Protein AF-A0A9P8G615-F1 (afdb_monomer_lite)

Foldseek 3Di:
DDDPPPDDDDVPPHDPVVVQEADPDFQWEWDWDQDPNDTDIDIDGDPDDDDPPDGGHYHPLDDDPDPPPWDQDDPVDPPRPRTSHHDDPPPDDDDDDDDDDDDDDDDDDDDDDDPVVVVLVVLLVVLQEEQPDAADPPPDADPPPVNRVSNVVNVVSVVVQVVCCVVVNDPPPDHHHYD

Secondary structure (DSSP, 8-state):
-EEETTEE---SS--GGGG-EE-SS-SEEEEEEEETTEEEEEEEE-SS---TTPPPEE------SSSS---B-----TT--SB--PPP--------------------------HHHHHHHHHHHHHTSBPSSPPPPTT---SSHHHHHHHHHHHHHHHHHHHHHHTTSS-TT--PBP-

Sequence (179 aa):
MDFDRGMILDATKGSIARFVNHSFEPNCKMLKRFVKGQPRMALFAGDYDILTGQELTYDYNFSPYSTKDVQEYRCGSSNCRGILDPRLKDNKKPVDKTGKGRVAHDKKRKVGGPASTALAAKVVKELSQKRKVPPMPKGWVYVDKGMEKIRIEEARKDKEIAWLQKEGVLPATFRSKQP

pLDDT: mean 73.15, std 19.36, range [26.92, 93.06]

Organism: Aureobasidium melanogenum (NCBI:txid46634)

Radius of gyration: 25.21 Å; chains: 1; bounding box: 59×66×44 Å

InterPro domains:
  IPR001214 SET domain [PF00856] (9-61)
  IPR001214 SET domain [PS50280] (1-61)
  IPR046341 SET domain superfamily [G3DSA:2.170.270.10] (1-106)
  IPR046341 SET domain superfamily [SSF82199] (1-84)
  IPR050777 SET2 Histone-Lysine N-Methyltransferase [PTHR22884] (1-121)

Structure (mmCIF, N/CA/C/O backbone):
data_AF-A0A9P8G615-F1
#
_entry.id   AF-A0A9P8G615-F1
#
loop_
_atom_site.group_PDB
_atom_site.id
_atom_site.type_symbol
_atom_site.label_atom_id
_atom_site.label_alt_id
_atom_site.label_comp_id
_atom_site.label_asym_id
_atom_site.label_entity_id
_atom_site.label_seq_id
_atom_site.pdbx_PDB_ins_code
_atom_site.Cartn_x
_atom_site.Cartn_y
_atom_site.Cartn_z
_atom_site.occupancy
_atom_site.B_iso_or_equiv
_atom_site.auth_seq_id
_atom_site.auth_comp_id
_atom_site.auth_asym_id
_atom_site.auth_atom_id
_atom_site.pdbx_PDB_model_num
ATOM 1 N N . MET A 1 1 ? 1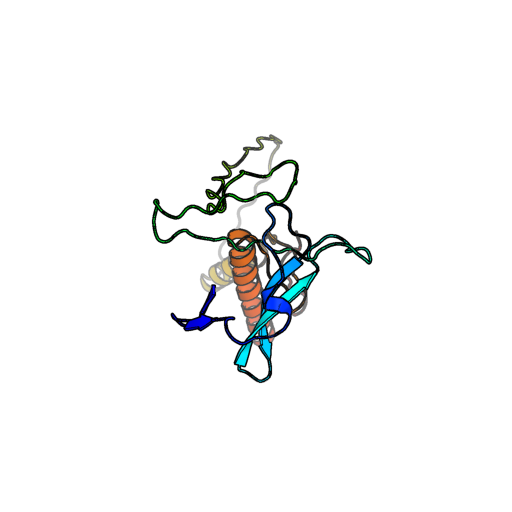4.608 -0.118 3.316 1.00 75.50 1 MET A N 1
ATOM 2 C CA . MET A 1 1 ? 13.386 0.659 2.995 1.00 75.50 1 MET A CA 1
ATOM 3 C C . MET A 1 1 ? 13.115 1.630 4.130 1.00 75.50 1 MET A C 1
ATOM 5 O O . MET A 1 1 ? 13.012 1.181 5.267 1.00 75.50 1 MET A O 1
ATOM 9 N N . ASP A 1 2 ? 13.012 2.928 3.847 1.00 80.56 2 ASP A N 1
ATOM 10 C CA . ASP A 1 2 ? 12.691 3.925 4.875 1.00 80.56 2 ASP A CA 1
ATOM 11 C C . ASP A 1 2 ? 11.272 3.723 5.408 1.00 80.56 2 ASP A C 1
ATOM 13 O O . ASP A 1 2 ? 10.338 3.479 4.640 1.00 80.56 2 ASP A O 1
ATOM 17 N N . PHE A 1 3 ? 11.100 3.807 6.728 1.00 80.94 3 PHE A N 1
ATOM 18 C CA . PHE A 1 3 ? 9.835 3.450 7.363 1.00 80.94 3 PHE A CA 1
ATOM 19 C C . PHE A 1 3 ? 9.231 4.558 8.224 1.00 80.94 3 PHE A C 1
ATOM 21 O O . PHE A 1 3 ? 8.130 5.037 7.935 1.00 80.94 3 PHE A O 1
ATOM 28 N N . ASP A 1 4 ? 9.905 4.950 9.306 1.00 81.44 4 ASP A N 1
ATOM 29 C CA . ASP A 1 4 ? 9.423 6.015 10.189 1.00 81.44 4 ASP A CA 1
ATOM 30 C C . ASP A 1 4 ? 10.520 6.540 11.112 1.00 81.44 4 ASP A C 1
ATOM 32 O O . ASP A 1 4 ? 11.244 5.743 11.694 1.00 81.44 4 ASP A O 1
ATOM 36 N N . ARG A 1 5 ? 10.608 7.862 11.304 1.00 81.94 5 ARG A N 1
ATOM 37 C CA . ARG A 1 5 ? 11.528 8.518 12.265 1.00 81.94 5 ARG A CA 1
ATOM 38 C C . ARG A 1 5 ? 12.983 8.009 12.216 1.00 81.94 5 ARG A C 1
ATOM 40 O O . ARG A 1 5 ? 13.603 7.816 13.255 1.00 81.94 5 ARG A O 1
ATOM 47 N N . GLY A 1 6 ? 13.513 7.772 11.016 1.00 80.25 6 GLY A N 1
ATOM 48 C CA . GLY A 1 6 ? 14.875 7.251 10.829 1.00 80.25 6 GLY A CA 1
ATOM 49 C C . GLY A 1 6 ? 15.018 5.738 11.031 1.00 80.25 6 GLY A C 1
ATOM 50 O O . GLY A 1 6 ? 16.121 5.215 10.932 1.00 80.25 6 GLY A O 1
ATOM 51 N N . MET A 1 7 ? 13.922 5.016 11.278 1.00 83.19 7 MET A N 1
ATOM 52 C CA . MET A 1 7 ? 13.911 3.556 11.249 1.00 83.19 7 MET A CA 1
ATOM 53 C C . MET A 1 7 ? 13.877 3.057 9.805 1.00 83.19 7 MET A C 1
ATOM 55 O O . MET A 1 7 ? 13.063 3.513 8.992 1.00 83.19 7 MET A O 1
ATOM 59 N N . ILE A 1 8 ? 14.725 2.071 9.526 1.00 85.56 8 ILE A N 1
ATOM 60 C CA . ILE A 1 8 ? 14.839 1.399 8.235 1.00 85.56 8 ILE A CA 1
ATOM 61 C C . ILE A 1 8 ? 14.380 -0.045 8.416 1.00 85.56 8 ILE A C 1
ATOM 63 O O . ILE A 1 8 ? 14.801 -0.735 9.342 1.00 85.56 8 ILE A O 1
ATOM 67 N N . LEU A 1 9 ? 13.507 -0.503 7.523 1.00 84.81 9 LEU A N 1
ATOM 68 C CA . LEU A 1 9 ? 13.163 -1.915 7.418 1.00 84.81 9 LEU A CA 1
ATOM 69 C C . LEU A 1 9 ? 14.239 -2.627 6.596 1.00 84.81 9 LEU A C 1
ATOM 71 O O . LEU A 1 9 ? 14.420 -2.317 5.410 1.00 84.81 9 LEU A O 1
ATOM 75 N N . ASP A 1 10 ? 14.922 -3.567 7.245 1.00 86.44 10 ASP A N 1
ATOM 76 C CA . ASP A 1 10 ? 15.828 -4.534 6.632 1.00 86.44 10 ASP A CA 1
ATOM 77 C C . ASP A 1 10 ? 15.091 -5.868 6.434 1.00 86.44 10 ASP A C 1
ATOM 79 O O . ASP A 1 10 ? 14.506 -6.419 7.366 1.00 86.44 10 ASP A O 1
ATOM 83 N N . ALA A 1 11 ? 15.094 -6.362 5.196 1.00 83.88 11 ALA A N 1
ATOM 84 C CA . ALA A 1 11 ? 14.410 -7.583 4.783 1.00 83.88 11 ALA A CA 1
ATOM 85 C C . ALA A 1 11 ? 15.368 -8.772 4.577 1.00 83.88 11 ALA A C 1
ATOM 87 O O . ALA A 1 11 ? 14.957 -9.788 4.011 1.00 83.88 11 ALA A O 1
ATOM 88 N N . THR A 1 12 ? 16.619 -8.684 5.053 1.00 83.81 12 THR A N 1
ATOM 89 C CA . THR A 1 12 ? 17.598 -9.788 4.998 1.00 83.81 12 THR A CA 1
ATOM 90 C C . THR A 1 12 ? 17.052 -11.065 5.650 1.00 83.81 12 THR A C 1
ATOM 92 O O . THR A 1 12 ? 17.252 -12.170 5.144 1.00 83.81 12 THR A O 1
ATOM 95 N N . LYS A 1 13 ? 16.279 -10.916 6.734 1.00 83.38 13 LYS A N 1
ATOM 96 C CA . LYS A 1 13 ? 15.423 -11.961 7.313 1.00 83.38 13 LYS A CA 1
ATOM 97 C C . LYS A 1 13 ? 13.989 -11.438 7.341 1.00 83.38 13 LYS A C 1
ATOM 99 O O . LYS A 1 13 ? 13.704 -10.467 8.034 1.00 83.38 13 LYS A O 1
ATOM 104 N N . GLY A 1 14 ? 13.084 -12.056 6.588 1.00 85.50 14 GLY A N 1
ATOM 105 C CA . GLY A 1 14 ? 11.729 -11.533 6.417 1.00 85.50 14 GLY A CA 1
ATOM 106 C C . GLY A 1 14 ? 10.755 -12.537 5.814 1.00 85.50 14 GLY A C 1
ATOM 107 O O . GLY A 1 14 ? 11.062 -13.718 5.669 1.00 85.50 14 GLY A O 1
ATOM 108 N N . SER A 1 15 ? 9.559 -12.056 5.480 1.00 87.50 15 SER A N 1
ATOM 109 C CA . SER A 1 15 ? 8.521 -12.846 4.816 1.00 87.50 15 SER A CA 1
ATOM 110 C C . SER A 1 15 ? 8.744 -12.920 3.301 1.00 87.50 15 SER A C 1
ATOM 112 O O . SER A 1 15 ? 9.661 -12.303 2.759 1.00 87.50 15 SER A O 1
ATOM 114 N N . ILE A 1 16 ? 7.852 -13.625 2.598 1.00 88.44 16 ILE A N 1
ATOM 115 C CA . ILE A 1 16 ? 7.853 -13.740 1.130 1.00 88.44 16 ILE A CA 1
ATOM 116 C C . ILE A 1 16 ? 7.806 -12.386 0.403 1.00 88.44 16 ILE A C 1
ATOM 118 O O . ILE A 1 16 ? 8.242 -12.282 -0.738 1.00 88.44 16 ILE A O 1
ATOM 122 N N . ALA A 1 17 ? 7.357 -11.324 1.082 1.00 87.94 17 ALA A N 1
ATOM 123 C CA . ALA A 1 17 ? 7.318 -9.972 0.534 1.00 87.94 17 ALA A CA 1
ATOM 124 C C . ALA A 1 17 ? 8.698 -9.454 0.078 1.00 87.94 17 ALA A C 1
ATOM 126 O O . ALA A 1 17 ? 8.757 -8.550 -0.747 1.00 87.94 17 ALA A O 1
ATOM 127 N N . ARG A 1 18 ? 9.804 -10.044 0.564 1.00 89.12 18 ARG A N 1
ATOM 128 C CA . ARG A 1 18 ? 11.175 -9.709 0.132 1.00 89.12 18 ARG A CA 1
ATOM 129 C C . ARG A 1 18 ? 11.460 -9.988 -1.349 1.00 89.12 18 ARG A C 1
ATOM 131 O O . ARG A 1 18 ? 12.459 -9.499 -1.856 1.00 89.12 18 ARG A O 1
ATOM 138 N N . PHE A 1 19 ? 10.640 -10.813 -2.000 1.00 89.44 19 PHE A N 1
ATOM 139 C CA . PHE A 1 19 ? 10.823 -11.223 -3.397 1.00 89.44 19 PHE A CA 1
ATOM 140 C C . PHE A 1 19 ? 9.949 -10.435 -4.377 1.00 89.44 19 PHE A C 1
ATOM 142 O O . PHE A 1 19 ? 10.003 -10.680 -5.574 1.00 89.44 19 PHE A O 1
ATOM 149 N N . VAL A 1 20 ? 9.113 -9.521 -3.880 1.00 90.75 20 VAL A N 1
ATOM 150 C CA . VAL A 1 20 ? 8.200 -8.746 -4.723 1.00 90.75 20 VAL A CA 1
ATOM 151 C C . VAL A 1 20 ? 9.001 -7.667 -5.428 1.00 90.75 20 VAL A C 1
ATOM 153 O O . VAL A 1 20 ? 9.527 -6.782 -4.759 1.00 90.75 20 VAL A O 1
ATOM 156 N N . ASN A 1 21 ? 9.088 -7.737 -6.752 1.00 89.38 21 ASN A N 1
ATOM 157 C CA . ASN A 1 21 ? 9.970 -6.899 -7.556 1.00 89.38 21 ASN A CA 1
ATOM 158 C C . ASN A 1 21 ? 9.455 -5.465 -7.746 1.00 89.38 21 ASN A C 1
ATOM 160 O O . ASN A 1 21 ? 8.318 -5.113 -7.412 1.00 89.38 21 ASN A O 1
ATOM 164 N N . HIS A 1 22 ? 10.328 -4.622 -8.296 1.00 86.62 22 HIS A N 1
ATOM 165 C CA . HIS A 1 22 ? 9.970 -3.272 -8.707 1.00 86.62 22 HIS A CA 1
ATOM 166 C C . HIS A 1 22 ? 9.090 -3.295 -9.972 1.00 86.62 22 HIS A C 1
ATOM 168 O O . HIS A 1 22 ? 9.176 -4.215 -10.767 1.00 86.62 22 HIS A O 1
ATOM 174 N N . SER A 1 23 ? 8.265 -2.288 -10.231 1.00 84.31 23 SER A N 1
ATOM 175 C CA . SER A 1 23 ? 7.787 -1.977 -11.587 1.00 84.31 23 SER A CA 1
ATOM 176 C C . SER A 1 23 ? 7.443 -0.493 -11.680 1.00 84.31 23 SER A C 1
ATOM 178 O O . SER A 1 23 ? 6.987 0.107 -10.703 1.00 84.31 23 SER A O 1
ATOM 180 N N . PHE A 1 24 ? 7.635 0.103 -12.861 1.00 78.50 24 PHE A N 1
ATOM 181 C CA . PHE A 1 24 ? 7.159 1.463 -13.145 1.00 78.50 24 PHE A CA 1
ATOM 182 C C . PHE A 1 24 ? 5.634 1.523 -13.302 1.00 78.50 24 PHE A C 1
ATOM 184 O O . PHE A 1 24 ? 5.027 2.553 -12.988 1.00 78.50 24 PHE A O 1
ATOM 191 N N . GLU A 1 25 ? 5.032 0.399 -13.697 1.00 83.12 25 GLU A N 1
ATOM 192 C CA . GLU A 1 25 ? 3.591 0.148 -13.735 1.00 83.12 25 GLU A CA 1
ATOM 193 C C . GLU A 1 25 ? 3.274 -1.001 -12.763 1.00 83.12 25 GLU A C 1
ATOM 195 O O . GLU A 1 25 ? 3.188 -2.163 -13.164 1.00 83.12 25 GLU A O 1
ATOM 200 N N . PRO A 1 26 ? 3.245 -0.718 -11.450 1.00 88.88 26 PRO A N 1
ATOM 201 C CA . PRO A 1 26 ? 3.031 -1.747 -10.448 1.00 88.88 26 PRO A CA 1
ATOM 202 C C . PRO A 1 26 ? 1.558 -2.137 -10.346 1.00 88.88 26 PRO A C 1
ATOM 204 O O . PRO A 1 26 ? 0.668 -1.289 -10.428 1.00 88.88 26 PRO A O 1
ATOM 207 N N . ASN A 1 27 ? 1.307 -3.410 -10.053 1.00 91.06 27 ASN A N 1
ATOM 208 C CA . ASN A 1 27 ? -0.029 -3.896 -9.707 1.00 91.06 27 ASN A CA 1
ATOM 209 C C . ASN A 1 27 ? -0.313 -3.831 -8.199 1.00 91.06 27 ASN A C 1
ATOM 211 O O . ASN A 1 27 ? -1.469 -3.922 -7.793 1.00 91.06 27 ASN A O 1
ATOM 215 N N . CYS A 1 28 ? 0.713 -3.640 -7.365 1.00 92.38 28 CYS A N 1
ATOM 216 C CA . CYS A 1 28 ? 0.596 -3.551 -5.914 1.00 92.38 28 CYS A CA 1
ATOM 217 C C . CYS A 1 28 ? 1.124 -2.219 -5.364 1.00 92.38 28 CYS A C 1
ATOM 219 O O . CYS A 1 28 ? 1.986 -1.556 -5.942 1.00 92.38 28 CYS A O 1
ATOM 221 N N . LYS A 1 29 ? 0.637 -1.843 -4.179 1.00 90.75 29 LYS A N 1
ATOM 222 C CA . LYS A 1 29 ? 1.062 -0.658 -3.428 1.00 90.75 29 LYS A CA 1
ATOM 223 C C . LYS A 1 29 ? 1.469 -1.014 -2.003 1.00 90.75 29 LYS A C 1
ATOM 225 O O . LYS A 1 29 ? 0.792 -1.778 -1.317 1.00 90.75 29 LYS A O 1
ATOM 230 N N . MET A 1 30 ? 2.568 -0.423 -1.539 1.00 89.62 30 MET A N 1
ATOM 231 C CA . MET A 1 30 ? 3.033 -0.553 -0.157 1.00 89.62 30 MET A CA 1
ATOM 232 C C . MET A 1 30 ? 2.383 0.518 0.719 1.00 89.62 30 MET A C 1
ATOM 234 O O . MET A 1 30 ? 2.489 1.711 0.436 1.00 89.62 30 MET A O 1
ATOM 238 N N . LEU A 1 31 ? 1.704 0.100 1.790 1.00 89.94 31 LEU A N 1
ATOM 239 C CA . LEU A 1 31 ? 1.010 0.989 2.719 1.00 89.94 31 LEU A CA 1
ATOM 240 C C . LEU A 1 31 ? 1.473 0.764 4.156 1.00 89.94 31 LEU A C 1
ATOM 242 O O . LEU A 1 31 ? 1.517 -0.360 4.662 1.00 89.94 31 LEU A O 1
ATOM 246 N N . LYS A 1 32 ? 1.724 1.869 4.860 1.00 90.50 32 LYS A N 1
ATOM 247 C CA . LYS A 1 32 ? 1.961 1.853 6.302 1.00 90.50 32 LYS A CA 1
ATOM 248 C C . LYS A 1 32 ? 0.633 1.663 7.034 1.00 90.50 32 LYS A C 1
ATOM 250 O O . LYS A 1 32 ? -0.289 2.469 6.897 1.00 90.50 32 LYS A O 1
ATOM 255 N N . ARG A 1 33 ? 0.533 0.606 7.836 1.00 90.44 33 ARG A N 1
ATOM 256 C CA . ARG A 1 33 ? -0.638 0.282 8.657 1.00 90.44 33 ARG A CA 1
ATOM 257 C C . ARG A 1 33 ? -0.268 0.151 10.120 1.00 90.44 33 ARG A C 1
ATOM 259 O O . ARG A 1 33 ? 0.806 -0.323 10.454 1.00 90.44 33 ARG A O 1
ATOM 266 N N . PHE A 1 34 ? -1.177 0.555 10.996 1.00 91.62 34 PHE A N 1
ATOM 267 C CA . PHE A 1 34 ? -1.028 0.344 12.430 1.00 91.62 34 PHE A CA 1
ATOM 268 C C . PHE A 1 34 ? -1.749 -0.940 12.813 1.00 91.62 34 PHE A C 1
ATOM 270 O O . PHE A 1 34 ? -2.958 -1.056 12.630 1.00 91.62 34 PHE A O 1
ATOM 277 N N . VAL A 1 35 ? -1.001 -1.901 13.341 1.00 89.75 35 VAL A N 1
ATOM 278 C CA . VAL A 1 35 ? -1.531 -3.173 13.830 1.00 89.75 35 VAL A CA 1
ATOM 279 C C . VAL A 1 35 ? -1.178 -3.260 15.306 1.00 89.75 35 VAL A C 1
ATOM 281 O O . VAL A 1 35 ? -0.002 -3.224 15.658 1.00 89.75 35 VAL A O 1
ATOM 284 N N . LYS A 1 36 ? -2.192 -3.336 16.178 1.00 91.75 36 LYS A N 1
ATOM 285 C CA . LYS A 1 36 ? -2.016 -3.349 17.645 1.00 91.75 36 LYS A CA 1
ATOM 286 C C . LYS A 1 36 ? -1.149 -2.183 18.163 1.00 91.75 36 LYS A C 1
ATOM 288 O O . LYS A 1 36 ? -0.291 -2.367 19.015 1.00 91.75 36 LYS A O 1
ATOM 293 N N . GLY A 1 37 ? -1.330 -0.988 17.596 1.00 89.25 37 GLY A N 1
ATOM 294 C CA . GLY A 1 37 ? -0.583 0.219 17.981 1.00 89.25 37 GLY A CA 1
ATOM 295 C C . GLY A 1 37 ? 0.845 0.311 17.431 1.00 89.25 37 GLY A C 1
ATOM 296 O O . GLY A 1 37 ? 1.463 1.365 17.544 1.00 89.25 37 GLY A O 1
ATOM 297 N N . GLN A 1 38 ? 1.355 -0.732 16.773 1.00 87.50 38 GLN A N 1
ATOM 298 C CA . GLN A 1 38 ? 2.667 -0.705 16.132 1.00 87.50 38 GLN A CA 1
ATOM 299 C C . GLN A 1 38 ? 2.527 -0.440 14.630 1.00 87.50 38 GLN A C 1
ATOM 301 O O . GLN A 1 38 ? 1.721 -1.102 13.964 1.00 87.50 38 GLN A O 1
ATOM 306 N N . PRO A 1 39 ? 3.298 0.503 14.066 1.00 90.06 39 PRO A N 1
ATOM 307 C CA . PRO A 1 39 ? 3.330 0.682 12.629 1.00 90.06 39 PRO A CA 1
ATOM 308 C C . PRO A 1 39 ? 3.972 -0.553 11.983 1.00 90.06 39 PRO A C 1
ATOM 310 O O . PRO A 1 39 ? 4.990 -1.061 12.446 1.00 90.06 39 PRO A O 1
ATOM 313 N N . ARG A 1 40 ? 3.405 -1.003 10.866 1.00 90.31 40 ARG A N 1
ATOM 314 C CA . ARG A 1 40 ? 3.911 -2.069 9.995 1.00 90.31 40 ARG A CA 1
ATOM 315 C C . ARG A 1 40 ? 3.756 -1.651 8.540 1.00 90.31 40 ARG A C 1
ATOM 317 O O . ARG A 1 40 ? 2.901 -0.826 8.220 1.00 90.31 40 ARG A O 1
ATOM 324 N N . MET A 1 41 ? 4.572 -2.216 7.663 1.00 90.25 41 MET A N 1
ATOM 325 C CA . MET A 1 41 ? 4.415 -2.044 6.222 1.00 90.25 41 MET A CA 1
ATOM 326 C C . MET A 1 41 ? 3.711 -3.270 5.648 1.00 90.25 41 MET A C 1
ATOM 328 O O . MET A 1 41 ? 4.039 -4.396 6.020 1.00 90.25 41 MET A O 1
ATOM 332 N N . ALA A 1 42 ? 2.725 -3.049 4.788 1.00 90.94 42 ALA A N 1
ATOM 333 C CA . ALA A 1 42 ? 1.952 -4.114 4.171 1.00 90.94 42 ALA A CA 1
ATOM 334 C C . ALA A 1 42 ? 1.757 -3.835 2.680 1.00 90.94 42 ALA A C 1
ATOM 336 O O . ALA A 1 42 ? 1.489 -2.699 2.282 1.00 90.94 42 ALA A O 1
ATOM 337 N N . LEU A 1 43 ? 1.890 -4.889 1.880 1.00 92.12 43 LEU A N 1
ATOM 338 C CA . LEU A 1 43 ? 1.627 -4.868 0.450 1.00 92.12 43 LEU A CA 1
ATOM 339 C C . LEU A 1 43 ? 0.133 -5.098 0.217 1.00 92.12 43 LEU A C 1
ATOM 341 O O . LEU A 1 43 ? -0.439 -6.051 0.743 1.00 92.12 43 LEU A O 1
ATOM 345 N N . PHE A 1 44 ? -0.488 -4.222 -0.561 1.00 92.62 44 PHE A N 1
ATOM 346 C CA . PHE A 1 44 ? -1.885 -4.327 -0.968 1.00 92.62 44 PHE A CA 1
ATOM 347 C C . PHE A 1 44 ? -1.987 -4.329 -2.488 1.00 92.62 44 PHE A C 1
ATOM 349 O O . PHE A 1 44 ? -1.134 -3.751 -3.162 1.00 92.62 44 PHE A O 1
ATOM 356 N N . ALA A 1 45 ? -3.059 -4.918 -3.015 1.00 93.06 45 ALA A N 1
ATOM 357 C CA . ALA A 1 45 ? -3.419 -4.742 -4.415 1.00 93.06 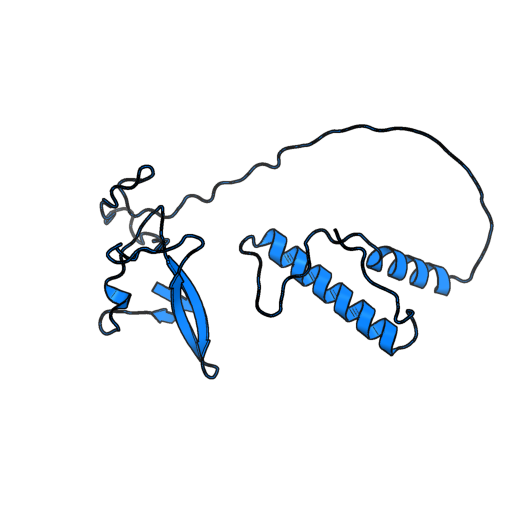45 ALA A CA 1
ATOM 358 C C . ALA A 1 45 ? -3.607 -3.246 -4.728 1.00 93.06 45 ALA A C 1
ATOM 360 O O . ALA A 1 45 ? -4.028 -2.459 -3.869 1.00 93.06 45 ALA A O 1
ATOM 361 N N . GLY A 1 46 ? -3.205 -2.860 -5.935 1.00 88.88 46 GLY A N 1
ATOM 362 C CA . GLY A 1 46 ? -3.313 -1.513 -6.471 1.00 88.88 46 GLY A CA 1
ATOM 363 C C . GLY A 1 46 ? -4.749 -1.163 -6.842 1.00 88.88 46 GLY A C 1
ATOM 364 O O . GLY A 1 46 ? -5.696 -1.556 -6.166 1.00 88.88 46 GLY A O 1
ATOM 365 N N . ASP A 1 47 ? -4.893 -0.368 -7.896 1.00 86.31 47 ASP A N 1
ATOM 366 C CA . ASP A 1 47 ? -6.204 0.086 -8.373 1.00 86.31 47 ASP A CA 1
ATOM 367 C C . ASP A 1 47 ? -6.754 -0.812 -9.500 1.00 86.31 47 ASP A C 1
ATOM 369 O O . ASP A 1 47 ? -7.915 -0.682 -9.875 1.00 86.31 47 ASP A O 1
ATOM 373 N N . TYR A 1 48 ? -5.931 -1.738 -10.006 1.00 84.12 48 TYR A N 1
ATOM 374 C CA . TYR A 1 48 ? -6.277 -2.707 -11.045 1.00 84.12 48 TYR A CA 1
ATOM 375 C C . TYR A 1 48 ? -6.389 -4.120 -10.468 1.00 84.12 48 TYR A C 1
ATOM 377 O O . TYR A 1 48 ? -5.693 -4.464 -9.506 1.00 84.12 48 TYR A O 1
ATOM 385 N N . ASP A 1 49 ? -7.235 -4.939 -11.091 1.00 87.69 49 ASP A N 1
ATOM 386 C CA . ASP A 1 49 ? -7.383 -6.349 -10.743 1.00 87.69 49 ASP A CA 1
ATOM 387 C C . ASP A 1 49 ? -6.115 -7.143 -11.082 1.00 87.69 49 ASP A C 1
ATOM 389 O O . ASP A 1 49 ? -5.446 -6.891 -12.086 1.00 87.69 49 ASP A O 1
ATOM 393 N N . ILE A 1 50 ? -5.795 -8.122 -10.235 1.00 91.25 50 ILE A N 1
ATOM 394 C CA . ILE A 1 50 ? -4.624 -8.991 -10.386 1.00 91.25 50 ILE A CA 1
ATOM 395 C C . ILE A 1 50 ? -5.114 -10.394 -10.732 1.00 91.25 50 ILE A C 1
ATOM 397 O O . ILE A 1 50 ? -5.846 -11.012 -9.956 1.00 91.25 50 ILE A O 1
ATOM 401 N N . LEU A 1 51 ? -4.700 -10.903 -11.891 1.00 91.19 51 LEU A N 1
ATOM 402 C CA . LEU A 1 51 ? -5.056 -12.248 -12.340 1.00 91.19 51 LEU A CA 1
ATOM 403 C C . LEU A 1 51 ? -4.124 -13.301 -11.731 1.00 91.19 51 LEU A C 1
ATOM 405 O O . LEU A 1 51 ? -2.960 -13.042 -11.418 1.00 91.19 51 LEU A O 1
ATOM 409 N N . THR A 1 52 ? -4.622 -14.529 -11.595 1.00 91.38 52 THR A N 1
ATOM 410 C CA . THR A 1 52 ? -3.817 -15.657 -11.114 1.00 91.38 52 THR A CA 1
ATOM 411 C C . THR A 1 52 ? -2.629 -15.909 -12.042 1.00 91.38 52 THR A C 1
ATOM 413 O O . THR A 1 52 ? -2.783 -15.966 -13.258 1.00 91.38 52 THR A O 1
ATOM 416 N N . GLY A 1 53 ? -1.438 -16.068 -11.461 1.00 89.81 53 GLY A N 1
ATOM 417 C CA . GLY A 1 53 ? -0.193 -16.273 -12.206 1.00 89.81 53 GLY A CA 1
ATOM 418 C C . GLY A 1 53 ? 0.520 -14.986 -12.629 1.00 89.81 53 GLY A C 1
ATOM 419 O O . GLY A 1 53 ? 1.644 -15.069 -13.115 1.00 89.81 53 GLY A O 1
ATOM 420 N N . GLN A 1 54 ? -0.073 -13.805 -12.414 1.00 88.56 54 GLN A N 1
ATOM 421 C CA . GLN A 1 54 ? 0.636 -12.541 -12.613 1.00 88.56 54 GLN A CA 1
ATOM 422 C C . GLN A 1 54 ? 1.640 -12.283 -11.486 1.00 88.56 54 GLN A C 1
ATOM 424 O O . GLN A 1 54 ? 1.353 -12.498 -10.306 1.00 88.56 54 GLN A O 1
ATOM 429 N N . GLU A 1 55 ? 2.817 -11.783 -11.856 1.00 90.00 55 GLU A N 1
ATOM 430 C CA . GLU A 1 55 ? 3.842 -11.379 -10.899 1.00 90.00 55 GLU A CA 1
ATOM 431 C C . GLU A 1 55 ? 3.391 -10.145 -10.109 1.00 90.00 55 GLU A C 1
ATOM 433 O O . GLU A 1 55 ? 2.903 -9.164 -10.673 1.00 90.00 55 GLU A O 1
ATOM 438 N N . LEU A 1 56 ? 3.570 -10.174 -8.790 1.00 91.25 56 LEU A N 1
ATOM 439 C CA . LEU A 1 56 ? 3.294 -9.028 -7.931 1.00 91.25 56 LEU A CA 1
ATOM 440 C C . LEU A 1 56 ? 4.486 -8.071 -7.961 1.00 91.25 56 LEU A C 1
ATOM 442 O O . LEU A 1 56 ? 5.616 -8.471 -7.685 1.00 91.25 56 LEU A O 1
ATOM 446 N N . THR A 1 57 ? 4.225 -6.800 -8.249 1.00 91.06 57 THR A N 1
ATOM 447 C CA . THR A 1 57 ? 5.252 -5.758 -8.333 1.00 91.06 57 THR A CA 1
ATOM 448 C C . THR A 1 57 ? 4.786 -4.476 -7.649 1.00 91.06 57 THR A C 1
ATOM 450 O O . THR A 1 57 ? 3.599 -4.144 -7.663 1.00 91.06 57 THR A O 1
ATOM 453 N N . TYR A 1 58 ? 5.711 -3.733 -7.035 1.00 90.12 58 TYR A N 1
ATOM 454 C CA . TYR A 1 58 ? 5.423 -2.415 -6.455 1.00 90.12 58 TYR A CA 1
ATOM 455 C C . TYR A 1 58 ? 6.476 -1.373 -6.835 1.00 90.12 58 TYR A C 1
ATOM 457 O O . TYR A 1 58 ? 7.591 -1.688 -7.243 1.00 90.12 58 TYR A O 1
ATOM 465 N N . ASP A 1 59 ? 6.138 -0.093 -6.709 1.00 86.75 59 ASP A N 1
ATOM 466 C CA . ASP A 1 59 ? 7.123 0.962 -6.927 1.00 86.75 59 ASP A CA 1
ATOM 467 C C . ASP A 1 59 ? 8.048 1.088 -5.710 1.00 86.75 59 ASP A C 1
ATOM 469 O O . ASP A 1 59 ? 7.611 1.478 -4.625 1.00 86.75 59 ASP A O 1
ATOM 473 N N . TYR A 1 60 ? 9.332 0.774 -5.889 1.00 84.19 60 TYR A N 1
ATOM 474 C CA . TYR A 1 60 ? 10.333 0.874 -4.831 1.00 84.19 60 TYR A CA 1
ATOM 475 C C . TYR A 1 60 ? 10.639 2.332 -4.492 1.00 84.19 60 TYR A C 1
ATOM 477 O O . TYR A 1 60 ? 11.166 2.597 -3.412 1.00 84.19 60 TYR A O 1
ATOM 485 N N . ASN A 1 61 ? 10.323 3.259 -5.408 1.00 73.25 61 ASN A N 1
ATOM 486 C CA . ASN A 1 61 ? 10.704 4.664 -5.364 1.00 73.25 61 ASN A CA 1
ATOM 487 C C . ASN A 1 61 ? 12.160 4.814 -4.899 1.00 73.25 61 ASN A C 1
ATOM 489 O O . ASN A 1 61 ? 12.470 5.585 -3.987 1.00 73.25 61 ASN A O 1
ATOM 493 N N . PHE A 1 62 ? 13.021 3.966 -5.469 1.00 70.00 62 PHE A N 1
ATOM 494 C CA . PHE A 1 62 ? 14.403 3.824 -5.054 1.00 70.00 62 PHE A CA 1
ATOM 495 C C . PHE A 1 62 ? 15.122 5.141 -5.309 1.00 70.00 62 PHE A C 1
ATOM 497 O O . PHE A 1 62 ? 15.036 5.686 -6.403 1.00 70.00 62 PHE A O 1
ATOM 504 N N . SER A 1 63 ? 15.805 5.656 -4.293 1.00 65.81 63 SER A N 1
ATOM 505 C CA . SER A 1 63 ? 16.722 6.778 -4.440 1.00 65.81 63 SER A CA 1
ATOM 506 C C . SER A 1 63 ? 18.130 6.206 -4.319 1.00 65.81 63 SER A C 1
ATOM 508 O O . SER A 1 63 ? 18.490 5.786 -3.215 1.00 65.81 63 SER A O 1
ATOM 510 N N . PRO A 1 64 ? 18.922 6.149 -5.403 1.00 63.31 64 PRO A N 1
ATOM 511 C CA . PRO A 1 64 ? 20.292 5.685 -5.314 1.00 63.31 64 PRO A CA 1
ATOM 512 C C . PRO A 1 64 ? 21.066 6.606 -4.366 1.00 63.31 64 PRO A C 1
ATOM 514 O O . PRO A 1 64 ? 20.937 7.830 -4.410 1.00 63.31 64 PRO A O 1
ATOM 517 N N . TYR A 1 65 ? 21.842 6.004 -3.465 1.00 60.94 65 TYR A N 1
ATOM 518 C CA . TYR A 1 65 ? 22.696 6.743 -2.530 1.00 60.94 65 TYR A CA 1
ATOM 519 C C . TYR A 1 65 ? 23.990 7.224 -3.212 1.00 60.94 65 TYR A C 1
ATOM 521 O O . TYR A 1 65 ? 24.605 8.194 -2.776 1.00 60.94 65 TYR A O 1
ATOM 529 N N . SER A 1 66 ? 24.391 6.565 -4.305 1.00 59.22 66 SER A N 1
ATOM 530 C CA . SER A 1 66 ? 25.553 6.903 -5.127 1.00 59.22 66 SER A CA 1
ATOM 531 C C . SER A 1 66 ? 25.141 6.968 -6.602 1.00 59.22 66 SER A C 1
ATOM 533 O O . SER A 1 66 ? 24.318 6.185 -7.064 1.00 59.22 66 SER A O 1
ATOM 535 N N . THR A 1 67 ? 25.738 7.873 -7.375 1.00 61.22 67 THR A N 1
ATOM 536 C CA . THR A 1 67 ? 25.571 7.928 -8.840 1.00 61.22 67 THR A CA 1
ATOM 537 C C . THR A 1 67 ? 26.343 6.828 -9.576 1.00 61.22 67 THR A C 1
ATOM 539 O O . THR A 1 67 ? 26.316 6.783 -10.802 1.00 61.22 67 THR A O 1
ATOM 542 N N . LYS A 1 68 ? 27.069 5.969 -8.846 1.00 56.59 68 LYS A N 1
ATOM 543 C CA . LYS A 1 68 ? 27.992 4.974 -9.407 1.00 56.59 68 LYS A CA 1
ATOM 544 C C . LYS A 1 68 ? 27.388 3.571 -9.487 1.00 56.59 68 LYS A C 1
ATOM 546 O O . LYS A 1 68 ? 27.744 2.837 -10.398 1.00 56.59 68 LYS A O 1
ATOM 551 N N . ASP A 1 69 ? 26.443 3.239 -8.606 1.00 58.22 69 ASP A N 1
ATOM 552 C CA . ASP A 1 69 ? 25.855 1.895 -8.498 1.00 58.22 69 ASP A CA 1
ATOM 553 C C . ASP A 1 69 ? 24.383 1.917 -8.910 1.00 58.22 69 ASP A C 1
ATOM 555 O O . ASP A 1 69 ? 23.459 1.655 -8.136 1.00 58.22 69 ASP A O 1
ATOM 559 N N . VAL A 1 70 ? 24.166 2.321 -10.155 1.00 64.31 70 VAL A N 1
ATOM 560 C CA . VAL A 1 70 ? 22.841 2.423 -10.748 1.00 64.31 70 VAL A CA 1
ATOM 561 C C . VAL A 1 70 ? 22.494 1.074 -11.375 1.00 64.31 70 VAL A C 1
ATOM 563 O O . VAL A 1 70 ? 23.056 0.684 -12.395 1.00 64.31 70 VAL A O 1
ATOM 566 N N . GLN A 1 71 ? 21.577 0.341 -10.743 1.00 67.38 71 GLN A N 1
ATOM 567 C CA . GLN A 1 71 ? 21.152 -0.973 -11.222 1.00 67.38 71 GLN A CA 1
ATOM 568 C C . GLN A 1 71 ? 20.300 -0.830 -12.494 1.00 67.38 71 GLN A C 1
ATOM 570 O O . GLN A 1 71 ? 19.272 -0.140 -12.493 1.00 67.38 71 GLN A O 1
ATOM 575 N N . GLU A 1 72 ? 20.697 -1.528 -13.561 1.00 68.31 72 GLU A N 1
ATOM 576 C CA . GLU A 1 72 ? 19.869 -1.679 -14.758 1.00 68.31 72 GLU A CA 1
ATOM 577 C C . GLU A 1 72 ? 18.565 -2.397 -14.405 1.00 68.31 72 GLU A C 1
ATOM 579 O O . GLU A 1 72 ? 18.559 -3.440 -13.743 1.00 68.31 72 GLU A O 1
ATOM 584 N N . TYR A 1 73 ? 17.446 -1.849 -14.871 1.00 67.88 73 TYR A N 1
ATOM 585 C CA . TYR A 1 73 ? 16.126 -2.394 -14.612 1.00 67.88 73 TYR A CA 1
ATOM 586 C C . TYR A 1 73 ? 15.429 -2.828 -15.901 1.00 67.88 73 TYR A C 1
ATOM 588 O O . TYR A 1 73 ? 15.340 -2.066 -16.862 1.00 67.88 73 TYR A O 1
ATOM 596 N N . ARG A 1 74 ? 14.901 -4.058 -15.915 1.00 68.94 74 ARG A N 1
ATOM 597 C CA . ARG A 1 74 ? 14.243 -4.676 -17.079 1.00 68.94 74 ARG A CA 1
ATOM 598 C C . ARG A 1 74 ? 12.862 -5.228 -16.701 1.00 68.94 74 ARG A C 1
ATOM 600 O O . ARG A 1 74 ? 12.660 -6.433 -16.728 1.00 68.94 74 ARG A O 1
ATOM 607 N N . CYS A 1 75 ? 11.903 -4.358 -16.362 1.00 67.38 75 CYS A N 1
ATOM 608 C CA . CYS A 1 75 ? 10.511 -4.795 -16.112 1.00 67.38 75 CYS A CA 1
ATOM 609 C C . CYS A 1 75 ? 9.742 -5.201 -17.371 1.00 67.38 75 CYS A C 1
ATOM 611 O O . CYS A 1 75 ? 8.642 -5.727 -17.252 1.00 67.38 75 CYS A O 1
ATOM 613 N N . GLY A 1 76 ? 10.246 -4.889 -18.568 1.00 65.62 76 GLY A N 1
ATOM 614 C CA . GLY A 1 76 ? 9.527 -5.157 -19.817 1.00 65.62 76 GLY A CA 1
ATOM 615 C C . GLY A 1 76 ? 8.258 -4.316 -20.024 1.00 65.62 76 GLY A C 1
ATOM 616 O O . GLY A 1 76 ? 7.548 -4.542 -20.999 1.00 65.62 76 GLY A O 1
ATOM 617 N N . SER A 1 77 ? 7.964 -3.339 -19.154 1.00 67.00 77 SER A N 1
ATOM 618 C CA . SER A 1 77 ? 6.840 -2.421 -19.360 1.00 67.00 77 SER A CA 1
ATOM 619 C C . SER A 1 77 ? 7.135 -1.426 -20.485 1.00 67.00 77 SER A C 1
ATOM 621 O O . SER A 1 77 ? 8.285 -1.056 -20.731 1.00 67.00 77 SER A O 1
ATOM 623 N N . SER A 1 78 ? 6.083 -0.941 -21.147 1.00 67.06 78 SER A N 1
ATOM 624 C CA . SER A 1 78 ? 6.190 0.054 -22.226 1.00 67.06 78 SER A CA 1
ATOM 625 C C . SER A 1 78 ? 6.822 1.374 -21.769 1.00 67.06 78 SER A C 1
ATOM 627 O O . SER A 1 78 ? 7.382 2.103 -22.582 1.00 67.06 78 SER A O 1
ATOM 629 N N . ASN A 1 79 ? 6.768 1.665 -20.466 1.00 66.88 79 ASN A N 1
ATOM 630 C CA . ASN A 1 79 ? 7.338 2.857 -19.841 1.00 66.88 79 ASN A CA 1
ATOM 631 C C . ASN A 1 79 ? 8.579 2.535 -18.983 1.00 66.88 79 ASN A C 1
ATOM 633 O O . ASN A 1 79 ? 8.882 3.228 -18.006 1.00 66.88 79 ASN A O 1
ATOM 637 N N . CYS A 1 80 ? 9.272 1.437 -19.298 1.00 66.25 80 CYS A N 1
ATOM 638 C CA . CYS A 1 80 ? 10.479 1.032 -18.596 1.00 66.25 80 CYS A CA 1
ATOM 639 C C . CYS A 1 80 ? 11.614 2.022 -18.875 1.00 66.25 80 CYS A C 1
ATOM 641 O O . CYS A 1 80 ? 12.042 2.196 -20.012 1.00 66.25 80 CYS A O 1
ATOM 643 N N . ARG A 1 81 ? 12.143 2.640 -17.817 1.00 65.00 81 ARG A N 1
ATOM 644 C CA . ARG A 1 81 ? 13.235 3.624 -17.918 1.00 65.00 81 ARG A CA 1
ATOM 645 C C . ARG A 1 81 ? 14.618 2.986 -18.066 1.00 65.00 81 ARG A C 1
ATOM 647 O O . ARG A 1 81 ? 15.603 3.701 -18.175 1.00 65.00 81 ARG A O 1
ATOM 654 N N . GLY A 1 82 ? 14.705 1.654 -18.015 1.00 67.31 82 GLY A N 1
ATOM 655 C CA . GLY A 1 82 ? 15.961 0.900 -18.117 1.00 67.31 82 GLY A CA 1
ATOM 656 C C . GLY A 1 82 ? 16.855 0.978 -16.875 1.00 67.31 82 GLY A C 1
ATOM 657 O O . GLY A 1 82 ? 17.829 0.240 -16.770 1.00 67.31 82 GLY A O 1
ATOM 658 N N . ILE A 1 83 ? 16.523 1.848 -15.923 1.00 67.81 83 ILE A N 1
ATOM 659 C CA . ILE A 1 83 ? 17.342 2.181 -14.764 1.00 67.81 83 ILE A CA 1
ATOM 660 C C . ILE A 1 83 ? 16.443 2.305 -13.533 1.00 67.81 83 ILE A C 1
ATOM 662 O O . ILE A 1 83 ? 15.363 2.891 -13.617 1.00 67.81 83 ILE A O 1
ATOM 666 N N . LEU A 1 84 ? 16.896 1.799 -12.385 1.00 67.00 84 LEU A N 1
ATOM 667 C CA . LEU A 1 84 ? 16.247 1.994 -11.088 1.00 67.00 84 LEU A CA 1
ATOM 668 C C . LEU A 1 84 ? 16.551 3.402 -10.516 1.00 67.00 84 LEU A C 1
ATOM 670 O O . LEU A 1 84 ? 17.291 3.539 -9.547 1.00 67.00 84 LEU A O 1
ATOM 674 N N . ASP A 1 85 ? 16.007 4.452 -11.140 1.00 63.41 85 ASP A N 1
ATOM 675 C CA . ASP A 1 85 ? 16.160 5.864 -10.725 1.00 63.41 85 ASP A CA 1
ATOM 676 C C . ASP A 1 85 ? 14.848 6.393 -10.101 1.00 63.41 85 ASP A C 1
ATOM 678 O O . ASP A 1 85 ? 13.760 5.976 -10.531 1.00 63.41 85 ASP A O 1
ATOM 682 N N . PRO A 1 86 ? 14.878 7.315 -9.116 1.00 58.78 86 PRO A N 1
ATOM 683 C CA . PRO A 1 86 ? 13.669 7.872 -8.544 1.00 58.78 86 PRO A CA 1
ATOM 684 C C . PRO A 1 86 ? 12.902 8.641 -9.609 1.00 58.78 86 PRO A C 1
ATOM 686 O O . PRO A 1 86 ? 13.459 9.303 -10.488 1.00 58.78 86 PRO A O 1
ATOM 689 N N . ARG A 1 87 ? 11.571 8.600 -9.520 1.00 59.00 87 ARG A N 1
ATOM 690 C CA . ARG A 1 87 ? 10.759 9.403 -10.428 1.00 59.00 87 ARG A CA 1
ATOM 691 C C . ARG A 1 87 ? 11.041 10.884 -10.172 1.00 59.00 87 ARG A C 1
ATOM 693 O O . ARG A 1 87 ? 10.717 11.398 -9.099 1.00 59.00 87 ARG A O 1
ATOM 700 N N . LEU A 1 88 ? 11.592 11.579 -11.172 1.00 54.28 88 LEU A N 1
ATOM 701 C CA . LEU A 1 88 ? 11.554 13.039 -11.228 1.00 54.28 88 LEU A CA 1
ATOM 702 C C . LEU A 1 88 ? 10.098 13.467 -11.013 1.00 54.28 88 LEU A C 1
ATOM 704 O O . LEU A 1 88 ? 9.190 12.989 -11.690 1.00 54.28 88 LEU A O 1
ATOM 708 N N . LYS A 1 89 ? 9.862 14.294 -9.994 1.00 44.38 89 LYS A N 1
ATOM 709 C CA . LYS A 1 89 ? 8.519 14.769 -9.664 1.00 44.38 89 LYS A CA 1
ATOM 710 C C . LYS A 1 89 ? 8.036 15.641 -10.819 1.00 44.38 89 LYS A C 1
ATOM 712 O O . LYS A 1 89 ? 8.569 16.730 -11.018 1.00 44.38 89 LYS A O 1
ATOM 717 N N . ASP A 1 90 ? 7.031 15.178 -11.553 1.00 44.28 90 ASP A N 1
ATOM 718 C CA . ASP A 1 90 ? 6.392 15.972 -12.598 1.00 44.28 90 ASP A CA 1
ATOM 719 C C . ASP A 1 90 ? 5.763 17.229 -11.978 1.00 44.28 90 ASP A C 1
ATOM 721 O O . ASP A 1 90 ? 4.751 17.172 -11.271 1.00 44.28 90 ASP A O 1
ATOM 725 N N . ASN A 1 91 ? 6.370 18.388 -12.243 1.00 43.12 91 ASN A N 1
ATOM 726 C CA . ASN A 1 91 ? 5.793 19.697 -11.951 1.00 43.12 91 ASN A CA 1
ATOM 727 C C . ASN A 1 91 ? 4.596 19.924 -12.885 1.00 43.12 91 ASN A C 1
ATOM 729 O O . ASN A 1 91 ? 4.732 20.497 -13.968 1.00 43.12 91 ASN A O 1
ATOM 733 N N . LYS A 1 92 ? 3.407 19.469 -12.481 1.00 36.41 92 LYS A N 1
ATOM 734 C CA . LYS A 1 92 ? 2.160 19.776 -13.192 1.00 36.41 92 LYS A CA 1
ATOM 735 C C . LYS A 1 92 ? 1.892 21.285 -13.118 1.00 36.41 92 LYS A C 1
ATOM 737 O O . LYS A 1 92 ? 1.504 21.801 -12.072 1.00 36.41 92 LYS A O 1
ATOM 742 N N . LYS A 1 93 ? 2.105 21.995 -14.233 1.00 29.03 93 LYS A N 1
ATOM 743 C CA . LYS A 1 93 ? 1.633 23.377 -14.425 1.00 29.03 93 LYS A CA 1
ATOM 744 C C . LYS A 1 93 ? 0.093 23.398 -14.384 1.00 29.03 93 LYS A C 1
ATOM 746 O O . LYS A 1 93 ? -0.522 22.495 -14.957 1.00 29.03 93 LYS A O 1
ATOM 751 N N . PRO A 1 94 ? -0.547 24.396 -13.749 1.00 35.56 94 PRO A N 1
ATOM 752 C CA . PRO A 1 94 ? -1.998 24.520 -13.774 1.00 35.56 94 PRO A CA 1
ATOM 753 C C . PRO A 1 94 ? -2.464 24.947 -15.172 1.00 35.56 94 PRO A C 1
ATOM 755 O O . PRO A 1 94 ? -1.948 25.907 -15.737 1.00 35.56 94 PRO A O 1
ATOM 758 N N . VAL A 1 95 ? -3.439 24.223 -15.720 1.00 35.66 95 VAL A N 1
ATOM 759 C CA . VAL A 1 95 ? -4.162 24.588 -16.944 1.00 35.66 95 VAL A CA 1
ATOM 760 C C . VAL A 1 95 ? -5.280 25.559 -16.568 1.00 35.66 95 VAL A C 1
ATOM 762 O O . VAL A 1 95 ? -6.211 25.188 -15.852 1.00 35.66 95 VAL A O 1
ATOM 765 N N . ASP A 1 96 ? -5.177 26.793 -17.061 1.00 34.59 96 ASP A N 1
ATOM 766 C CA . ASP A 1 96 ? -6.220 27.815 -16.995 1.00 34.59 96 ASP A CA 1
ATOM 767 C C . ASP A 1 96 ? -7.470 27.385 -17.775 1.00 34.59 96 ASP A C 1
ATOM 769 O O . ASP A 1 96 ? -7.395 26.967 -18.932 1.00 34.59 96 ASP A O 1
ATOM 773 N N . LYS A 1 97 ? -8.645 27.553 -17.162 1.00 35.75 97 LYS A N 1
ATOM 774 C CA . LYS A 1 97 ? -9.934 27.554 -17.865 1.00 35.75 97 LYS A CA 1
ATOM 775 C C . LYS A 1 97 ? -10.637 28.882 -17.617 1.00 35.75 97 LYS A C 1
ATOM 777 O O . LYS A 1 97 ? -11.318 29.081 -16.615 1.00 35.75 97 LYS A O 1
ATOM 782 N N . THR A 1 98 ? -10.456 29.786 -18.570 1.00 30.84 98 THR A N 1
ATOM 783 C CA . THR A 1 98 ? -11.261 30.987 -18.778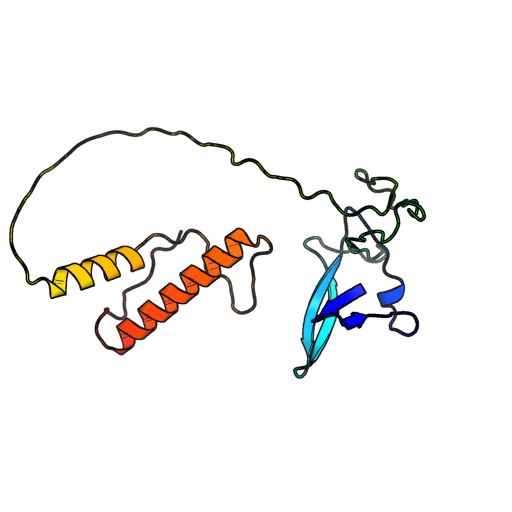 1.00 30.84 98 THR A CA 1
ATOM 784 C C . THR A 1 98 ? -12.618 30.605 -19.379 1.00 30.84 98 THR A C 1
ATOM 786 O O . THR A 1 98 ? -12.700 29.885 -20.368 1.00 30.84 98 THR A O 1
ATOM 789 N N . GLY A 1 99 ? -13.705 31.112 -18.793 1.00 31.50 99 GLY A N 1
ATOM 790 C CA . GLY A 1 99 ? -15.064 30.968 -19.318 1.00 31.50 99 GLY A CA 1
ATOM 791 C C . GLY A 1 99 ? -15.982 32.032 -18.725 1.00 31.50 99 GLY A C 1
ATOM 792 O O . GLY A 1 99 ? -16.320 31.985 -17.547 1.00 31.50 99 GLY A O 1
ATOM 793 N N . LYS A 1 100 ? -16.317 33.036 -19.540 1.00 30.52 100 LYS A N 1
ATOM 794 C CA . LYS A 1 100 ? -17.122 34.223 -19.215 1.00 30.52 100 LYS A CA 1
ATOM 795 C C . LYS A 1 100 ? -18.620 33.898 -19.132 1.00 30.52 100 LYS A C 1
ATOM 797 O O . LYS A 1 100 ? -19.128 33.153 -19.958 1.00 30.52 100 LYS A O 1
ATOM 802 N N . GLY A 1 101 ? -19.331 34.608 -18.254 1.00 27.36 101 GLY A N 1
ATOM 803 C CA . GLY A 1 101 ? -20.786 34.792 -18.295 1.00 27.36 101 GLY A CA 1
ATOM 804 C C . GLY A 1 101 ? -21.210 36.004 -17.453 1.00 27.36 101 GLY A C 1
ATOM 805 O O . GLY A 1 101 ? -21.078 35.978 -16.235 1.00 27.36 101 GLY A O 1
ATOM 806 N N . ARG A 1 102 ? -21.652 37.085 -18.114 1.00 28.22 102 ARG A N 1
ATOM 807 C CA . ARG A 1 102 ? -22.310 38.291 -17.542 1.00 28.22 102 ARG A CA 1
ATOM 808 C C . ARG A 1 102 ? -23.789 37.922 -17.221 1.00 28.22 102 ARG A C 1
ATOM 810 O O . ARG A 1 102 ? -24.260 36.946 -17.786 1.00 28.22 102 ARG A O 1
ATOM 817 N N . VAL A 1 103 ? -24.586 38.577 -16.359 1.00 27.52 103 VAL A N 1
ATOM 818 C CA . VAL A 1 103 ? -25.130 39.957 -16.428 1.00 27.52 103 VAL A CA 1
ATOM 819 C C . VAL A 1 103 ? -25.940 40.288 -15.133 1.00 27.52 103 VAL A C 1
ATOM 821 O O . VAL A 1 103 ? -26.656 39.429 -14.637 1.00 27.52 103 VAL A O 1
ATOM 824 N N . ALA A 1 104 ? -25.796 41.543 -14.659 1.00 29.33 104 ALA A N 1
ATOM 825 C CA . ALA A 1 104 ? -26.703 42.508 -13.967 1.00 29.33 104 ALA A CA 1
ATOM 826 C C . ALA A 1 104 ? -27.607 42.115 -12.759 1.00 29.33 104 ALA A C 1
ATOM 828 O O . ALA A 1 104 ? -28.414 41.203 -12.829 1.00 29.33 104 ALA A O 1
ATOM 829 N N . HIS A 1 105 ? -27.428 42.794 -11.610 1.00 28.59 105 HIS A N 1
ATOM 830 C CA . HIS A 1 105 ? -28.232 43.907 -11.024 1.00 28.59 105 HIS A CA 1
ATOM 831 C C . HIS A 1 105 ? -29.392 43.470 -10.103 1.00 28.59 105 HIS A C 1
ATOM 833 O O . HIS A 1 105 ? -30.351 42.879 -10.569 1.00 28.59 105 HIS A O 1
ATOM 839 N N . ASP A 1 106 ? -29.361 43.866 -8.821 1.00 27.31 106 ASP A N 1
ATOM 840 C CA . ASP A 1 106 ? -30.203 44.969 -8.320 1.00 27.31 106 ASP A CA 1
ATOM 841 C C . ASP A 1 106 ? -29.824 45.385 -6.878 1.00 27.31 106 ASP A C 1
ATOM 843 O O . ASP A 1 106 ? -29.330 44.592 -6.075 1.00 27.31 106 ASP A O 1
ATOM 847 N N . LYS A 1 107 ? -29.982 46.677 -6.575 1.00 39.81 107 LYS A N 1
ATOM 848 C CA . LYS A 1 107 ? -29.584 47.346 -5.326 1.00 39.81 107 LYS A CA 1
ATOM 849 C C . LYS A 1 107 ? -30.661 47.195 -4.248 1.00 39.81 107 LYS A C 1
ATOM 851 O O . LYS A 1 107 ? -31.808 47.550 -4.483 1.00 39.81 107 LYS A O 1
ATOM 856 N N . LYS A 1 108 ? -30.262 46.970 -2.988 1.00 26.92 108 LYS A N 1
ATOM 857 C CA . LYS A 1 108 ? -30.929 47.648 -1.857 1.00 26.92 108 LYS A CA 1
ATOM 858 C C . LYS A 1 108 ? -30.039 47.751 -0.619 1.00 26.92 108 LYS A C 1
ATOM 860 O O . LYS A 1 108 ? -29.644 46.761 -0.017 1.00 26.92 108 LYS A O 1
ATOM 865 N N . ARG A 1 109 ? -29.728 48.997 -0.251 1.00 36.28 109 ARG A N 1
ATOM 866 C CA . ARG A 1 109 ? -29.158 49.399 1.044 1.00 36.28 109 ARG A CA 1
ATOM 867 C C . ARG A 1 109 ? -30.288 49.381 2.079 1.00 36.28 109 ARG A C 1
ATOM 869 O O . ARG A 1 109 ? -31.317 49.967 1.770 1.00 36.28 109 ARG A O 1
ATOM 876 N N . LYS A 1 110 ? -30.075 48.826 3.278 1.00 29.88 110 LYS A N 1
ATOM 877 C CA . LYS A 1 110 ? -30.555 49.325 4.595 1.00 29.88 110 LYS A CA 1
ATOM 878 C C . LYS A 1 110 ? -29.810 48.539 5.695 1.00 29.88 110 LYS A C 1
ATOM 880 O O . LYS A 1 110 ? -29.742 47.324 5.608 1.00 29.88 110 LYS A O 1
ATOM 885 N N . VAL A 1 111 ? -28.947 49.186 6.482 1.00 28.58 111 VAL A N 1
ATOM 886 C CA . VAL A 1 111 ? -29.165 49.907 7.763 1.00 28.58 111 VAL A CA 1
ATOM 887 C C . VAL A 1 111 ? -28.871 48.994 8.962 1.00 28.58 111 VAL A C 1
ATOM 889 O O . VAL A 1 111 ? 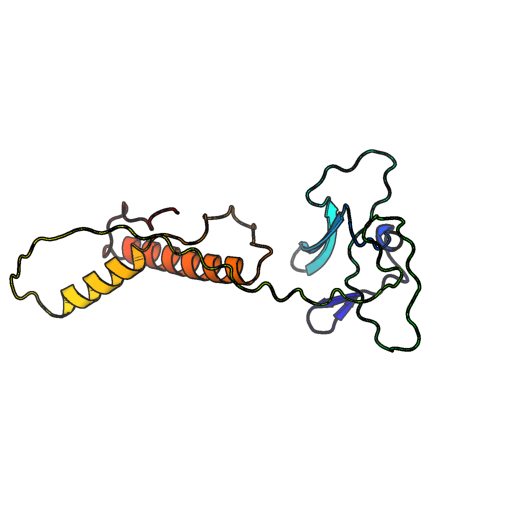-29.509 47.967 9.132 1.00 28.58 111 VAL A O 1
ATOM 892 N N . GLY A 1 112 ? -27.867 49.426 9.735 1.00 39.16 112 GLY A N 1
ATOM 893 C CA . GLY A 1 112 ? -27.594 49.183 11.158 1.00 39.16 112 GLY A CA 1
ATOM 894 C C . GLY A 1 112 ? -28.133 47.923 11.836 1.00 39.16 112 GLY A C 1
ATOM 895 O O . GLY A 1 112 ? -29.315 47.839 12.144 1.00 39.16 112 GLY A O 1
ATOM 896 N N . GLY A 1 113 ? -27.211 47.034 12.212 1.00 30.73 113 GLY A N 1
ATOM 897 C CA . GLY A 1 113 ? -27.380 46.016 13.252 1.00 30.73 113 GLY A CA 1
ATOM 898 C C . GLY A 1 113 ? -26.069 45.867 14.044 1.00 30.73 113 GLY A C 1
ATOM 899 O O . GLY A 1 113 ? -25.011 46.221 13.515 1.00 30.73 113 GLY A O 1
ATOM 900 N N . PRO A 1 114 ? -26.107 45.413 15.311 1.00 35.00 114 PRO A N 1
ATOM 901 C CA . PRO A 1 114 ? -24.997 45.540 16.258 1.00 35.00 114 PRO A CA 1
ATOM 902 C C . PRO A 1 114 ? -23.766 44.754 15.788 1.00 35.00 114 PRO A C 1
ATOM 904 O O . PRO A 1 114 ? -23.896 43.679 15.200 1.00 35.00 114 PRO A O 1
ATOM 907 N N . ALA A 1 115 ? -22.564 45.274 16.060 1.00 43.38 115 ALA A N 1
ATOM 908 C CA . ALA A 1 115 ? -21.280 44.739 15.584 1.00 43.38 115 ALA A CA 1
ATOM 909 C C . ALA A 1 115 ? -21.049 43.238 15.893 1.00 43.38 115 ALA A C 1
ATOM 911 O O . ALA A 1 115 ? -20.281 42.579 15.190 1.00 43.38 115 ALA A O 1
ATOM 912 N N . SER A 1 116 ? -21.764 42.674 16.874 1.00 45.41 116 SER A N 1
ATOM 913 C CA . SER A 1 116 ? -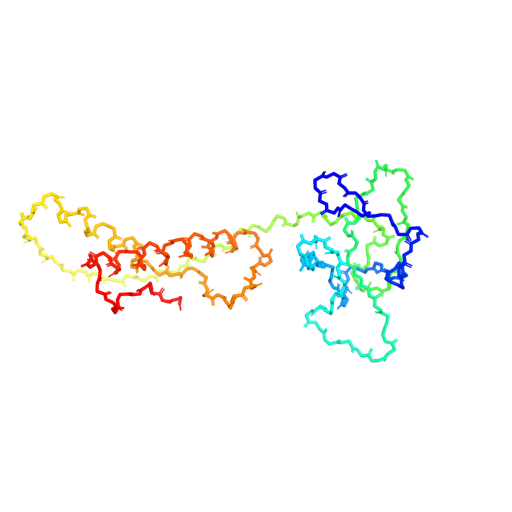21.774 41.243 17.209 1.00 45.41 116 SER A CA 1
ATOM 914 C C . SER A 1 116 ? -22.425 40.356 16.134 1.00 45.41 116 SER A C 1
ATOM 916 O O . SER A 1 116 ? -21.970 39.239 15.895 1.00 45.41 116 SER A O 1
ATOM 918 N N . THR A 1 117 ? -23.437 40.858 15.418 1.00 53.22 117 THR A N 1
ATOM 919 C CA . THR A 1 117 ? -24.129 40.116 14.344 1.00 53.22 117 THR A CA 1
ATOM 920 C C . THR A 1 117 ? -23.317 40.054 13.052 1.00 53.22 117 THR A C 1
ATOM 922 O O . THR A 1 117 ? -23.373 39.058 12.333 1.00 53.22 117 THR A O 1
ATOM 925 N N . ALA A 1 118 ? -22.499 41.072 12.771 1.00 58.78 118 ALA A N 1
ATOM 926 C CA . ALA A 1 118 ? -21.646 41.106 11.584 1.00 58.78 118 ALA A CA 1
ATOM 927 C C . ALA A 1 118 ? -20.522 40.057 11.644 1.00 58.78 118 ALA A C 1
ATOM 929 O O . ALA A 1 118 ? -20.170 39.473 10.617 1.00 58.78 118 ALA A O 1
ATOM 930 N N . LEU A 1 119 ? -19.971 39.799 12.836 1.00 56.16 119 LEU A N 1
ATOM 931 C CA . LEU A 1 119 ? -18.972 38.750 13.047 1.00 56.16 119 LEU A CA 1
ATOM 932 C C . LEU A 1 119 ? -19.600 37.360 12.874 1.00 56.16 119 LEU A C 1
ATOM 934 O O . LEU A 1 119 ? -19.073 36.550 12.115 1.00 56.16 119 LEU A O 1
ATOM 938 N N . ALA A 1 120 ? -20.770 37.129 13.479 1.00 64.44 120 ALA A N 1
ATOM 939 C CA . ALA A 1 120 ? -21.529 35.891 13.299 1.00 64.44 120 ALA A CA 1
ATOM 940 C C . ALA A 1 120 ? -21.892 35.655 11.820 1.00 64.44 120 ALA A C 1
ATOM 942 O O . ALA A 1 120 ? -21.682 34.565 11.295 1.00 64.44 120 ALA A O 1
ATOM 943 N N . ALA A 1 121 ? -22.331 36.692 11.100 1.00 71.38 121 ALA A N 1
ATOM 944 C CA . ALA A 1 121 ? -22.636 36.606 9.673 1.00 71.38 121 ALA A CA 1
ATOM 945 C C . ALA A 1 121 ? -21.401 36.284 8.810 1.00 71.38 121 ALA A C 1
ATOM 947 O O . ALA A 1 121 ? -21.513 35.548 7.828 1.00 71.38 121 ALA A O 1
ATOM 948 N N . LYS A 1 122 ? -20.214 36.795 9.169 1.00 76.06 122 LYS A N 1
ATOM 949 C CA . LYS A 1 122 ? -18.950 36.451 8.493 1.00 76.06 122 LYS A CA 1
ATOM 950 C C . LYS A 1 122 ? -18.567 34.988 8.717 1.00 76.06 122 LYS A C 1
ATOM 952 O O . LYS A 1 122 ? -18.234 34.314 7.747 1.00 76.06 122 LYS A O 1
ATOM 957 N N . VAL A 1 123 ? -18.676 34.494 9.952 1.00 75.88 123 VAL A N 1
ATOM 958 C CA . VAL A 1 123 ? -18.402 33.088 10.300 1.00 75.88 123 VAL A CA 1
ATOM 959 C C . VAL A 1 123 ? -19.363 32.155 9.561 1.00 75.88 123 VAL A C 1
ATOM 961 O O . VAL A 1 123 ? -18.930 31.216 8.897 1.00 75.88 123 VAL A O 1
ATOM 964 N N . VAL A 1 124 ? -20.662 32.466 9.562 1.00 78.56 124 VAL A N 1
ATOM 965 C CA . VAL A 1 124 ? -21.674 31.704 8.812 1.00 78.56 124 VAL A CA 1
ATOM 966 C C . VAL A 1 124 ? -21.369 31.701 7.308 1.00 78.56 124 VAL A C 1
ATOM 968 O O . VAL A 1 124 ? -21.486 30.661 6.660 1.00 78.56 124 VAL A O 1
ATOM 971 N N . LYS A 1 125 ? -20.945 32.836 6.735 1.00 79.69 125 LYS A N 1
ATOM 972 C CA . LYS A 1 125 ? -20.598 32.943 5.308 1.00 79.69 125 LYS A CA 1
ATOM 973 C C . LYS A 1 125 ? -19.361 32.116 4.941 1.00 79.69 125 LYS A C 1
ATOM 975 O O . LYS A 1 125 ? -19.368 31.480 3.889 1.00 79.69 125 LYS A O 1
ATOM 980 N N . GLU A 1 126 ? -18.338 32.104 5.792 1.00 79.94 126 GLU A N 1
ATOM 981 C CA . GLU A 1 126 ? -17.138 31.266 5.641 1.00 79.94 126 GLU A CA 1
ATOM 982 C C . GLU A 1 126 ? -17.471 29.767 5.723 1.00 79.94 126 GLU A C 1
ATOM 984 O O . GLU A 1 126 ? -17.022 28.984 4.885 1.00 79.94 126 GLU A O 1
ATOM 989 N N . LEU A 1 127 ? -18.317 29.364 6.675 1.00 77.94 127 LEU A N 1
ATOM 990 C CA . LEU A 1 127 ? -18.733 27.967 6.867 1.00 77.94 127 LEU A CA 1
ATOM 991 C C . LEU A 1 127 ? -19.730 27.469 5.801 1.00 77.94 127 LEU A C 1
ATOM 993 O O . LEU A 1 127 ? -19.855 26.266 5.580 1.00 77.94 127 LEU A O 1
ATOM 997 N N . SER A 1 128 ? -20.426 28.382 5.112 1.00 77.81 128 SER A N 1
ATOM 998 C CA . SER A 1 128 ? -21.371 28.079 4.023 1.00 77.81 128 SER A CA 1
ATOM 999 C C . SER A 1 128 ? -20.702 27.932 2.645 1.00 77.81 128 SER A C 1
ATOM 1001 O O . SER A 1 128 ? -21.374 27.632 1.649 1.00 77.81 128 SER A O 1
ATOM 1003 N N . GLN A 1 129 ? -19.385 28.149 2.554 1.00 82.38 129 GLN A N 1
ATOM 1004 C CA . GLN A 1 129 ? -18.638 27.988 1.306 1.00 82.38 129 GLN A CA 1
ATOM 1005 C C . GLN A 1 129 ? -18.786 26.566 0.746 1.00 82.38 129 GLN A C 1
ATOM 1007 O O . GLN A 1 129 ? -18.872 25.585 1.488 1.00 82.38 129 GLN A O 1
ATOM 1012 N N . LYS A 1 130 ? -18.832 26.461 -0.590 1.00 82.50 130 LYS A N 1
ATOM 1013 C CA . LYS A 1 130 ? -18.837 25.164 -1.271 1.00 82.50 130 LYS A CA 1
ATOM 1014 C C . LYS A 1 130 ? -17.540 24.426 -0.975 1.00 82.50 130 LYS A C 1
ATOM 1016 O O . LYS A 1 130 ? -16.457 25.007 -1.074 1.00 82.50 130 LYS A O 1
ATOM 1021 N N . ARG A 1 131 ? -17.675 23.144 -0.661 1.00 84.44 131 ARG A N 1
ATOM 1022 C CA . ARG A 1 131 ? -16.543 22.231 -0.555 1.00 84.44 131 ARG A CA 1
ATOM 1023 C C . ARG A 1 131 ? -15.834 22.138 -1.901 1.00 84.44 131 ARG A C 1
ATOM 1025 O O . ARG A 1 131 ? -16.457 22.185 -2.959 1.00 84.44 131 ARG A O 1
ATOM 1032 N N . LYS A 1 132 ? -14.517 22.022 -1.844 1.00 85.50 132 LYS A N 1
ATOM 1033 C CA . LYS A 1 132 ? -13.627 21.832 -2.988 1.00 85.50 132 LYS A CA 1
ATOM 1034 C C . LYS A 1 132 ? -13.365 20.351 -3.248 1.00 85.50 132 LYS A C 1
ATOM 1036 O O . LYS A 1 132 ? -13.013 19.996 -4.368 1.00 85.50 132 LYS A O 1
ATOM 1041 N N . VAL A 1 133 ? -13.525 19.498 -2.234 1.00 85.06 133 VAL A N 1
ATOM 1042 C CA . VAL A 1 133 ? -13.347 18.045 -2.340 1.00 85.06 133 VAL A CA 1
ATOM 1043 C C . VAL A 1 133 ? -14.523 17.304 -1.694 1.00 85.06 133 VAL A C 1
ATOM 1045 O O . VAL A 1 133 ? -15.065 17.769 -0.689 1.00 85.06 133 VAL A O 1
ATOM 1048 N N . PRO A 1 134 ? -14.949 16.151 -2.237 1.00 81.75 134 PRO A N 1
ATOM 1049 C CA . PRO A 1 134 ? -16.015 15.377 -1.621 1.00 81.75 134 PRO A CA 1
ATOM 1050 C C . PRO A 1 134 ? -15.563 14.767 -0.281 1.00 81.75 134 PRO A C 1
ATOM 1052 O O . PRO A 1 134 ? -14.390 14.389 -0.130 1.00 81.75 134 PRO A O 1
ATOM 1055 N N . PRO A 1 135 ? -16.481 14.653 0.700 1.00 76.62 135 PRO A N 1
ATOM 1056 C CA . PRO A 1 135 ? -16.204 13.988 1.964 1.00 76.62 135 PRO A CA 1
ATOM 1057 C C . PRO A 1 135 ? -15.944 12.497 1.729 1.00 76.62 135 PRO A C 1
ATOM 1059 O O . PRO A 1 135 ? -16.721 11.800 1.083 1.00 76.62 135 PRO A O 1
ATOM 1062 N N . MET A 1 136 ? -14.832 12.009 2.271 1.00 77.62 136 MET A N 1
ATOM 1063 C CA . MET A 1 136 ? -14.385 10.626 2.117 1.00 77.62 136 MET A CA 1
ATOM 1064 C C . MET A 1 136 ? -14.810 9.771 3.324 1.00 77.62 136 MET A C 1
ATOM 1066 O O . MET A 1 136 ? -14.878 10.298 4.443 1.00 77.62 136 MET A O 1
ATOM 1070 N N . PRO A 1 137 ? -15.053 8.456 3.149 1.00 79.75 137 PRO A N 1
ATOM 1071 C CA . PRO A 1 137 ? -15.325 7.555 4.265 1.00 79.75 137 PRO A CA 1
ATOM 1072 C C . PRO A 1 137 ? -14.182 7.547 5.290 1.00 79.75 137 PRO A C 1
ATOM 1074 O O . PRO A 1 137 ? -13.021 7.820 4.974 1.00 79.75 137 PRO A O 1
ATOM 1077 N N . LYS A 1 138 ? -14.493 7.214 6.547 1.00 75.00 138 LYS A N 1
ATOM 1078 C CA . LYS A 1 138 ? -13.491 7.182 7.625 1.00 75.00 138 LYS A CA 1
ATOM 1079 C C . LYS A 1 138 ? -12.324 6.259 7.251 1.00 75.00 138 LYS A C 1
ATOM 1081 O O . LYS A 1 138 ? -12.531 5.109 6.883 1.00 75.00 138 LYS A O 1
ATOM 1086 N N . GLY A 1 139 ? -11.100 6.773 7.372 1.00 74.81 139 GLY A N 1
ATOM 1087 C CA . GLY A 1 139 ? -9.870 6.042 7.046 1.00 74.81 139 GLY A CA 1
ATOM 1088 C C . GLY A 1 139 ? -9.388 6.195 5.599 1.00 74.81 139 GLY A C 1
ATOM 1089 O O . GLY A 1 139 ? -8.295 5.719 5.291 1.00 74.81 139 GLY A O 1
ATOM 1090 N N . TRP A 1 140 ? -10.150 6.882 4.743 1.00 77.94 140 TRP A N 1
ATOM 1091 C CA . TRP A 1 140 ? -9.734 7.238 3.388 1.00 77.94 140 TRP A CA 1
ATOM 1092 C C . TRP A 1 140 ? -9.049 8.609 3.364 1.00 77.94 140 TRP A C 1
ATOM 1094 O O . TRP A 1 140 ? -9.420 9.527 4.100 1.00 77.94 140 TRP A O 1
ATOM 1104 N N . VAL A 1 141 ? -8.015 8.709 2.535 1.00 84.38 141 VAL A N 1
ATOM 1105 C CA . VAL A 1 141 ? -7.093 9.846 2.424 1.00 84.38 141 VAL A CA 1
ATOM 1106 C C . VAL A 1 141 ? -6.841 10.062 0.935 1.00 84.38 141 VAL A C 1
ATOM 1108 O O . VAL A 1 141 ? -6.686 9.084 0.199 1.00 84.38 141 VAL A O 1
ATOM 1111 N N . TYR A 1 142 ? -6.788 11.314 0.481 1.00 82.62 142 TYR A N 1
ATOM 1112 C CA . TYR A 1 142 ? -6.371 11.603 -0.889 1.00 82.62 142 TYR A CA 1
ATOM 1113 C C . TYR A 1 142 ? -4.877 11.324 -1.063 1.00 82.62 142 TYR A C 1
ATOM 1115 O O . TYR A 1 142 ? -4.051 11.715 -0.240 1.00 82.62 142 TYR A O 1
ATOM 1123 N N . VAL A 1 143 ? -4.522 10.668 -2.170 1.00 82.31 143 VAL A N 1
ATOM 1124 C CA . VAL A 1 143 ? -3.116 10.433 -2.538 1.00 82.31 143 VAL A CA 1
ATOM 1125 C C . VAL A 1 143 ? -2.417 11.763 -2.853 1.00 82.31 143 VAL A C 1
ATOM 1127 O O . VAL A 1 143 ? -1.251 11.960 -2.506 1.00 82.31 143 VAL A O 1
ATOM 1130 N N . ASP A 1 144 ? -3.146 12.706 -3.458 1.00 85.88 144 ASP A N 1
ATOM 1131 C CA . ASP A 1 144 ? -2.669 14.066 -3.688 1.00 85.88 144 ASP A CA 1
ATOM 1132 C C . ASP A 1 144 ? -2.602 14.852 -2.367 1.00 85.88 144 ASP A C 1
ATOM 1134 O O . ASP A 1 144 ? -3.615 15.119 -1.714 1.00 85.88 144 ASP A O 1
ATOM 1138 N N . LYS A 1 145 ? -1.385 15.254 -1.977 1.00 84.44 145 LYS A N 1
ATOM 1139 C CA . LYS A 1 145 ? -1.137 15.996 -0.729 1.00 84.44 145 LYS A CA 1
ATOM 1140 C C . LYS A 1 145 ? -1.868 17.342 -0.676 1.00 84.44 145 LYS A C 1
ATOM 1142 O O . LYS A 1 145 ? -2.116 17.838 0.420 1.00 84.44 145 LYS A O 1
ATOM 1147 N N . GLY A 1 146 ? -2.170 17.960 -1.818 1.00 89.81 146 GLY A N 1
ATOM 1148 C CA . GLY A 1 146 ? -2.943 19.197 -1.898 1.00 89.81 146 GLY A CA 1
ATOM 1149 C C . GLY A 1 146 ? -4.418 18.950 -1.596 1.00 89.81 146 GLY A C 1
ATOM 1150 O O . GLY A 1 146 ? -4.979 19.604 -0.718 1.00 89.81 146 GLY A O 1
ATOM 1151 N N . MET A 1 147 ? -5.019 17.954 -2.245 1.00 85.31 147 MET A N 1
ATOM 1152 C CA . MET A 1 147 ? -6.404 17.546 -1.983 1.00 85.31 147 MET A CA 1
ATOM 1153 C C . MET A 1 147 ? -6.598 17.065 -0.542 1.00 85.31 147 MET A C 1
ATOM 1155 O O . MET A 1 147 ? -7.603 17.392 0.087 1.00 85.31 147 MET A O 1
ATOM 1159 N N . GLU A 1 148 ? -5.614 16.358 0.020 1.00 86.62 148 GLU A N 1
ATOM 1160 C CA . GLU A 1 148 ? -5.676 15.893 1.406 1.00 86.62 148 GLU A CA 1
ATOM 1161 C C . GLU A 1 148 ? -5.619 17.049 2.410 1.00 86.62 148 GLU A C 1
ATOM 1163 O O . GLU A 1 148 ? -6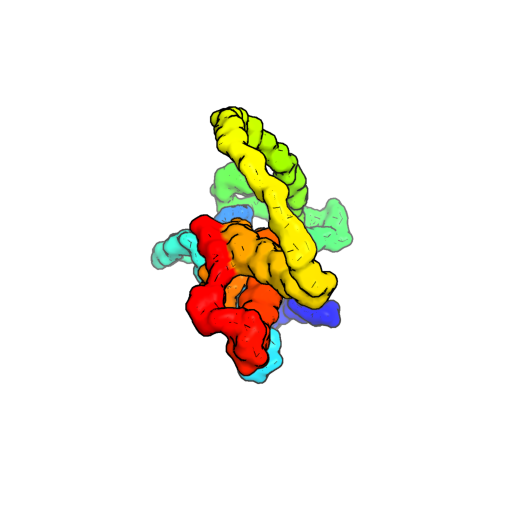.365 17.056 3.389 1.00 86.62 148 GLU A O 1
ATOM 1168 N N . LYS A 1 149 ? -4.797 18.074 2.151 1.00 88.00 149 LYS A N 1
ATOM 1169 C CA . LYS A 1 149 ? -4.786 19.298 2.966 1.00 88.00 149 LYS A CA 1
ATOM 1170 C C . LYS A 1 149 ? -6.140 20.006 2.936 1.00 88.00 149 LYS A C 1
ATOM 1172 O O . LYS A 1 149 ? -6.647 20.370 3.994 1.00 88.00 149 LYS A O 1
ATOM 1177 N N . ILE A 1 150 ? -6.736 20.143 1.750 1.00 88.06 150 ILE A N 1
ATOM 1178 C CA . ILE A 1 150 ? -8.062 20.753 1.573 1.00 88.06 150 ILE A CA 1
ATOM 1179 C C . ILE A 1 150 ? -9.125 19.948 2.339 1.00 88.06 150 ILE A C 1
ATOM 1181 O O . ILE A 1 150 ? -9.926 20.526 3.071 1.00 88.06 150 ILE A O 1
ATOM 1185 N N . ARG A 1 151 ? -9.089 18.611 2.261 1.00 88.06 151 ARG A N 1
ATOM 1186 C CA . ARG A 1 151 ? -9.996 17.724 3.006 1.00 88.06 151 ARG A CA 1
ATOM 1187 C C . ARG A 1 151 ? -9.862 17.898 4.520 1.00 88.06 151 ARG A C 1
ATOM 1189 O O . ARG A 1 151 ? -10.869 17.952 5.221 1.00 88.06 151 ARG A O 1
ATOM 1196 N N . ILE A 1 152 ? -8.632 17.957 5.035 1.00 86.69 152 ILE A N 1
ATOM 1197 C CA . ILE A 1 152 ? -8.361 18.136 6.470 1.00 86.69 152 ILE A CA 1
ATOM 1198 C C . ILE A 1 152 ? -8.885 19.494 6.953 1.00 86.69 152 ILE A C 1
ATOM 1200 O O . ILE A 1 152 ? -9.488 19.568 8.025 1.00 86.69 152 ILE A O 1
ATOM 1204 N N . GLU A 1 153 ? -8.689 20.553 6.167 1.00 88.88 153 GLU A N 1
ATOM 1205 C CA . GLU A 1 153 ? -9.197 21.891 6.475 1.00 88.88 153 GLU A CA 1
ATOM 1206 C C . GLU A 1 153 ? -10.733 21.923 6.493 1.00 88.88 153 GLU A C 1
ATOM 1208 O O . GLU A 1 153 ? -11.334 22.415 7.447 1.00 88.88 153 GLU A O 1
ATOM 1213 N N . GLU A 1 154 ? -11.388 21.317 5.504 1.00 88.44 154 GLU A N 1
ATOM 1214 C CA . GLU A 1 154 ? -12.848 21.191 5.482 1.00 88.44 154 GLU A CA 1
ATOM 1215 C C . GLU A 1 154 ? -13.384 20.332 6.631 1.00 88.44 154 GLU A C 1
ATOM 1217 O O . GLU A 1 154 ? -14.397 20.673 7.233 1.00 88.44 154 GLU A O 1
ATOM 1222 N N . ALA A 1 155 ? -12.691 19.252 7.001 1.00 87.19 155 ALA A N 1
ATOM 1223 C CA . ALA A 1 155 ? -13.057 18.439 8.158 1.00 87.19 155 ALA A CA 1
ATOM 1224 C C . ALA A 1 155 ? -12.901 19.210 9.480 1.00 87.19 155 ALA A C 1
ATOM 1226 O O . ALA A 1 155 ? -13.639 18.958 10.435 1.00 87.19 155 ALA A O 1
ATOM 1227 N N . ARG A 1 156 ? -11.955 20.156 9.558 1.00 87.56 156 ARG A N 1
ATOM 1228 C CA . ARG A 1 156 ? -11.836 21.082 10.692 1.00 87.56 156 ARG A CA 1
ATOM 1229 C C . ARG A 1 156 ? -13.026 22.045 10.737 1.00 87.56 156 ARG A C 1
ATOM 1231 O O . ARG A 1 156 ? -13.587 22.217 11.814 1.00 87.56 156 ARG A O 1
ATOM 1238 N N . LYS A 1 157 ? -13.455 22.580 9.588 1.00 87.19 157 LYS A N 1
ATOM 1239 C CA . LYS A 1 157 ? -14.674 23.403 9.478 1.00 87.19 157 LYS A CA 1
ATOM 1240 C C . LYS A 1 157 ? -15.935 22.615 9.854 1.00 87.19 157 LYS A C 1
ATOM 1242 O O . LYS A 1 157 ? -16.772 23.129 10.584 1.00 87.19 157 LYS A O 1
ATOM 1247 N N . ASP A 1 158 ? -16.051 21.349 9.450 1.00 85.12 158 ASP A N 1
ATOM 1248 C CA . ASP A 1 158 ? -17.182 20.486 9.828 1.00 85.12 158 ASP A CA 1
ATOM 1249 C C . ASP A 1 158 ? -17.228 20.234 11.354 1.00 85.12 158 ASP A C 1
ATOM 1251 O O . ASP A 1 158 ? -18.304 20.215 11.952 1.00 85.12 158 ASP A O 1
ATOM 1255 N N . LYS A 1 159 ? -16.066 20.092 12.014 1.00 87.69 159 LYS A N 1
ATOM 1256 C CA . LYS A 1 159 ? -15.985 20.009 13.486 1.00 87.69 159 LYS A CA 1
ATOM 1257 C C . LYS A 1 159 ? -16.386 21.317 14.168 1.00 87.69 159 LYS A C 1
ATOM 1259 O O . LYS A 1 159 ? -17.028 21.274 15.212 1.00 87.69 159 LYS A O 1
ATOM 1264 N N . GLU A 1 160 ? -16.012 22.454 13.590 1.00 87.06 160 GLU A N 1
ATOM 1265 C CA . GLU A 1 160 ? -16.399 23.781 14.077 1.00 87.06 160 GLU A CA 1
ATOM 1266 C C . GLU A 1 160 ? -17.911 24.005 13.948 1.00 87.06 160 GLU A C 1
ATOM 1268 O O . GLU A 1 160 ? -18.546 24.437 14.905 1.00 87.06 160 GLU A O 1
ATOM 1273 N N . ILE A 1 161 ? -18.515 23.598 12.826 1.00 85.75 161 ILE A N 1
ATOM 1274 C CA . ILE A 1 161 ? -19.974 23.597 12.642 1.00 85.75 161 ILE A CA 1
ATOM 1275 C C . ILE A 1 161 ? -20.650 22.724 13.704 1.00 85.75 161 ILE A C 1
ATOM 1277 O O . ILE A 1 161 ? -21.593 23.177 14.347 1.00 85.75 161 ILE A O 1
ATOM 1281 N N . ALA A 1 162 ? -20.160 21.501 13.926 1.00 86.88 162 ALA A N 1
ATOM 1282 C CA . ALA A 1 162 ? -20.729 20.594 14.924 1.00 86.88 162 ALA A CA 1
ATOM 1283 C C . ALA A 1 162 ? -20.617 21.149 16.356 1.00 86.88 162 ALA A C 1
ATOM 1285 O O . ALA A 1 162 ? -21.531 20.977 17.162 1.00 86.88 162 ALA A O 1
ATOM 1286 N N . TRP A 1 163 ? -19.515 21.835 16.671 1.00 89.00 163 TRP A N 1
ATOM 1287 C CA . TRP A 1 163 ? -19.342 22.517 17.951 1.00 89.00 163 TRP A CA 1
ATOM 1288 C C . TRP A 1 163 ? -20.330 23.683 18.104 1.00 89.00 163 TRP A C 1
ATOM 1290 O O . TRP A 1 163 ? -21.058 23.733 19.090 1.00 89.00 163 TRP A O 1
ATOM 1300 N N . LEU A 1 164 ? -20.456 24.546 17.092 1.00 85.00 164 LEU A N 1
ATOM 1301 C CA . LEU A 1 164 ? -21.410 25.663 17.090 1.00 85.00 164 LEU A CA 1
ATOM 1302 C C . LEU A 1 164 ? -22.878 25.210 17.137 1.00 85.00 164 LEU A C 1
ATOM 1304 O O . LEU A 1 164 ? -23.720 25.909 17.697 1.00 85.00 164 LEU A O 1
ATOM 1308 N N . GLN A 1 165 ? -23.200 24.047 16.567 1.00 84.25 165 GLN A N 1
ATOM 1309 C CA . GLN A 1 165 ? -24.524 23.428 16.683 1.00 84.25 165 GLN A CA 1
ATOM 1310 C C . GLN A 1 165 ? -24.802 22.930 18.101 1.00 84.25 165 GLN A C 1
ATOM 1312 O O . GLN A 1 165 ? -25.922 23.062 18.588 1.00 84.25 165 GLN A O 1
ATOM 1317 N N . LYS A 1 166 ? -23.784 22.391 18.782 1.00 88.19 166 LYS A N 1
ATOM 1318 C CA . LYS A 1 166 ? -23.890 21.954 20.179 1.00 88.19 166 LYS A CA 1
ATOM 1319 C C . LYS A 1 166 ? -24.076 23.134 21.138 1.00 88.19 166 LYS A C 1
ATOM 1321 O O . LYS A 1 166 ? -24.835 23.015 22.091 1.00 88.19 166 LYS A O 1
ATOM 1326 N N . GLU A 1 167 ? -23.432 24.262 20.850 1.00 84.69 167 GLU A N 1
ATOM 1327 C CA . GLU A 1 167 ? -23.574 25.527 21.589 1.00 84.69 167 GLU A CA 1
ATOM 1328 C C . GLU A 1 167 ? -24.871 26.293 21.242 1.00 84.69 167 GLU A C 1
ATOM 1330 O O . GLU A 1 167 ? -25.129 27.361 21.788 1.00 84.69 167 GLU A O 1
ATOM 1335 N N . GLY A 1 168 ? -25.697 25.785 20.316 1.00 77.25 168 GLY A N 1
ATOM 1336 C CA . GLY A 1 168 ? -26.958 26.423 19.916 1.00 77.25 168 GLY A CA 1
ATOM 1337 C C . GLY A 1 168 ? -26.804 27.684 19.054 1.00 77.25 168 GLY A C 1
ATOM 1338 O O . GLY A 1 168 ? -27.785 28.380 18.805 1.00 77.25 168 GLY A O 1
ATOM 1339 N N . VAL A 1 169 ? -25.592 27.979 18.571 1.00 81.25 169 VAL A N 1
ATOM 1340 C CA . VAL A 1 169 ? -25.285 29.151 17.729 1.00 81.25 169 VAL A CA 1
ATOM 1341 C C . VAL A 1 169 ? -25.696 28.923 16.269 1.00 81.25 169 VAL A C 1
ATOM 1343 O O . VAL A 1 169 ? -26.108 29.857 15.581 1.00 81.25 169 VAL A O 1
ATOM 1346 N N . LEU A 1 170 ? -25.596 27.681 15.783 1.00 80.25 170 LEU A N 1
ATOM 1347 C CA . LEU A 1 170 ? -26.039 27.271 14.446 1.00 80.25 170 LEU A CA 1
ATOM 1348 C C . LEU A 1 170 ? -27.200 26.271 14.536 1.00 80.25 170 LEU A C 1
ATOM 1350 O O . LEU A 1 170 ? -27.180 25.393 15.399 1.00 80.25 170 LEU A O 1
ATOM 1354 N N . PRO A 1 171 ? -28.181 26.318 13.615 1.00 79.62 171 PRO A N 1
ATOM 1355 C CA . PRO A 1 171 ? -29.239 25.317 13.579 1.00 79.62 171 PRO A CA 1
ATOM 1356 C C . PRO A 1 171 ? -28.677 23.937 13.201 1.00 79.62 171 PRO A C 1
ATOM 1358 O O . PRO A 1 171 ? -27.764 23.825 12.377 1.00 79.62 171 PRO A O 1
ATOM 1361 N N . ALA A 1 172 ? -29.263 22.865 13.745 1.00 78.31 172 ALA A N 1
ATOM 1362 C CA . ALA A 1 172 ? -28.853 21.476 13.482 1.00 78.31 172 ALA A CA 1
ATOM 1363 C C . ALA A 1 172 ? -28.958 21.064 11.995 1.00 78.31 172 ALA A C 1
ATOM 1365 O O . ALA A 1 172 ? -28.328 20.106 11.550 1.00 78.31 172 ALA A O 1
ATOM 1366 N N . THR A 1 173 ? -29.738 21.806 11.206 1.00 79.94 173 THR A N 1
ATOM 1367 C CA . THR A 1 173 ? -29.887 21.627 9.755 1.00 79.94 173 THR A CA 1
ATOM 1368 C C . THR A 1 173 ? -28.750 22.257 8.946 1.00 79.94 173 THR A C 1
ATOM 1370 O O . THR A 1 173 ? -28.629 21.982 7.752 1.00 79.94 173 THR A O 1
ATOM 1373 N N . PHE A 1 174 ? -27.904 23.087 9.564 1.00 81.50 174 PHE A N 1
ATOM 1374 C CA . PHE A 1 174 ? -26.804 23.757 8.881 1.00 81.50 174 PHE A CA 1
ATOM 1375 C C . PHE A 1 174 ? -25.721 22.755 8.466 1.00 81.50 174 PHE A C 1
ATOM 1377 O O . PHE A 1 174 ? -25.190 22.006 9.285 1.00 81.50 174 PHE A O 1
ATOM 1384 N N . ARG A 1 175 ? -25.377 22.746 7.176 1.00 77.62 175 ARG A N 1
ATOM 1385 C CA . ARG A 1 175 ? -24.297 21.929 6.612 1.00 77.62 175 ARG A CA 1
ATOM 1386 C C . ARG A 1 175 ? -23.520 22.736 5.580 1.00 77.62 175 ARG A C 1
ATOM 1388 O O . ARG A 1 175 ? -24.083 23.603 4.910 1.00 77.62 175 ARG A O 1
ATOM 1395 N N . SER A 1 176 ? -22.238 22.411 5.430 1.00 74.94 176 SER A N 1
ATOM 1396 C CA . SER A 1 176 ? -21.424 22.903 4.319 1.00 74.94 176 SER A CA 1
ATOM 1397 C C . SER A 1 176 ? -22.033 22.454 2.981 1.00 74.94 176 SER A C 1
ATOM 1399 O O . SER A 1 176 ? -22.579 21.350 2.864 1.00 74.94 176 SER A O 1
ATOM 1401 N N . LYS A 1 177 ? -21.983 23.320 1.959 1.00 78.69 177 LYS A N 1
ATOM 1402 C CA . LYS A 1 177 ? -22.505 22.985 0.626 1.00 78.69 177 LYS A CA 1
ATOM 1403 C C . LYS A 1 177 ? -21.593 21.941 -0.016 1.00 78.69 177 LYS A C 1
ATOM 1405 O O . LYS A 1 177 ? -20.396 22.181 -0.158 1.00 78.69 177 LYS A O 1
ATOM 1410 N N . GLN A 1 178 ? -22.166 20.801 -0.391 1.00 73.62 178 GLN A N 1
ATOM 1411 C CA . GLN A 1 178 ? -21.462 19.744 -1.123 1.00 73.62 178 GLN A CA 1
ATOM 1412 C C . GLN A 1 178 ? -20.955 20.280 -2.482 1.00 73.62 178 GLN A C 1
ATOM 1414 O O . GLN A 1 178 ? -21.544 21.250 -2.985 1.00 73.62 178 GLN A O 1
ATOM 1419 N N . PRO A 1 179 ? -19.848 19.725 -3.017 1.00 61.69 179 PRO A N 1
ATOM 1420 C CA . PRO A 1 179 ? -19.310 20.138 -4.313 1.00 61.69 179 PRO A CA 1
ATOM 1421 C C . PRO A 1 179 ? -20.317 19.906 -5.448 1.00 61.69 179 PRO A C 1
ATOM 1423 O O . PRO A 1 179 ? -21.035 18.882 -5.397 1.00 61.69 179 PRO A O 1
#